Protein AF-A0A1E5UE56-F1 (afdb_monomer_lite)

Sequence (70 aa):
MVELTSTEKKIIALLKKGQQQAEIAEYFRNNERFNINSQSAVEKVIMGLKKKFGVKTIFQLGVAICKVEN

Structure (mmCIF, N/CA/C/O backbone):
data_AF-A0A1E5UE56-F1
#
_entry.id   AF-A0A1E5UE56-F1
#
loop_
_atom_site.group_PDB
_atom_site.id
_atom_site.type_symbol
_atom_site.label_atom_id
_atom_site.label_alt_id
_atom_site.label_comp_id
_atom_site.label_asym_id
_atom_site.label_entity_id
_atom_site.label_seq_id
_atom_site.pdbx_PDB_ins_code
_atom_site.Cartn_x
_atom_site.Cartn_y
_atom_site.Cartn_z
_atom_site.occupancy
_atom_site.B_iso_or_equiv
_atom_site.auth_seq_id
_atom_site.auth_comp_id
_atom_site.auth_asym_id
_atom_site.auth_atom_id
_atom_site.pdbx_PDB_model_num
ATOM 1 N N . MET A 1 1 ? -14.660 -12.839 -6.058 1.00 53.91 1 MET A N 1
ATOM 2 C CA . MET A 1 1 ? -13.259 -12.628 -5.630 1.00 53.91 1 MET A CA 1
ATOM 3 C C . MET A 1 1 ? -12.833 -11.259 -6.126 1.00 53.91 1 MET A C 1
ATOM 5 O O . MET A 1 1 ? -13.151 -10.936 -7.262 1.00 53.91 1 MET A O 1
ATOM 9 N N . VAL A 1 2 ? -12.211 -10.423 -5.292 1.00 69.31 2 VAL A N 1
ATOM 10 C CA . VAL A 1 2 ? -11.704 -9.119 -5.753 1.00 69.31 2 VAL A CA 1
ATOM 11 C C . VAL A 1 2 ? -10.450 -9.382 -6.579 1.00 69.31 2 VAL A C 1
ATOM 13 O O . VAL A 1 2 ? -9.435 -9.808 -6.032 1.00 69.31 2 VAL A O 1
ATOM 16 N N . GLU A 1 3 ? -10.511 -9.158 -7.890 1.00 77.62 3 GLU A N 1
ATOM 17 C CA . GLU A 1 3 ? -9.317 -9.240 -8.726 1.00 77.62 3 GLU A CA 1
ATOM 18 C C . GLU A 1 3 ? -8.406 -8.039 -8.458 1.00 77.62 3 GLU A C 1
ATOM 20 O O . GLU A 1 3 ? -8.786 -6.870 -8.609 1.00 77.62 3 GLU A O 1
ATOM 25 N N . LEU A 1 4 ? -7.192 -8.355 -8.011 1.00 81.88 4 LEU A N 1
ATOM 26 C CA . LEU A 1 4 ? -6.134 -7.393 -7.743 1.00 81.88 4 LEU A CA 1
ATOM 27 C C . LEU A 1 4 ? -5.056 -7.515 -8.812 1.00 81.88 4 LEU A C 1
ATOM 29 O O . LEU A 1 4 ? -4.521 -8.601 -9.057 1.00 81.88 4 LEU A O 1
ATOM 33 N N . THR A 1 5 ? -4.693 -6.379 -9.391 1.00 85.38 5 THR A N 1
ATOM 34 C CA . THR A 1 5 ? -3.551 -6.251 -10.294 1.00 85.38 5 THR A CA 1
ATOM 35 C C . THR A 1 5 ? -2.236 -6.527 -9.560 1.00 85.38 5 THR A C 1
ATOM 37 O O . THR A 1 5 ? -2.137 -6.414 -8.334 1.00 85.38 5 THR A O 1
ATOM 40 N N . SER A 1 6 ? -1.184 -6.848 -10.312 1.00 84.00 6 SER A N 1
ATOM 41 C CA . SER A 1 6 ? 0.171 -7.062 -9.782 1.00 84.00 6 SER A CA 1
ATOM 42 C C . SER A 1 6 ? 0.657 -5.876 -8.938 1.00 84.00 6 SER A C 1
ATOM 44 O O . SER A 1 6 ? 1.266 -6.061 -7.884 1.00 84.00 6 SER A O 1
ATOM 46 N N . THR A 1 7 ? 0.338 -4.656 -9.375 1.00 84.94 7 THR A N 1
ATOM 47 C CA . THR A 1 7 ? 0.678 -3.404 -8.689 1.00 84.94 7 THR A CA 1
ATOM 48 C C . THR A 1 7 ? -0.065 -3.259 -7.367 1.00 84.94 7 THR A C 1
ATOM 50 O O . THR A 1 7 ? 0.553 -2.968 -6.346 1.00 84.94 7 THR A O 1
ATOM 53 N N . GLU A 1 8 ? -1.375 -3.512 -7.358 1.00 86.19 8 GLU A N 1
ATOM 54 C CA . GLU A 1 8 ? -2.197 -3.474 -6.145 1.00 86.19 8 GLU A CA 1
ATOM 55 C C . GLU A 1 8 ? -1.691 -4.470 -5.099 1.00 86.19 8 GLU A C 1
ATOM 57 O O . GLU A 1 8 ? -1.457 -4.088 -3.953 1.00 86.19 8 GLU A O 1
ATOM 62 N N . LYS A 1 9 ? -1.432 -5.721 -5.504 1.00 86.00 9 LYS A N 1
ATOM 63 C CA . LYS A 1 9 ? -0.856 -6.751 -4.622 1.00 86.00 9 LYS A CA 1
ATOM 64 C C . LYS A 1 9 ? 0.484 -6.309 -4.040 1.00 86.00 9 LYS A C 1
ATOM 66 O O . LYS A 1 9 ? 0.751 -6.522 -2.858 1.00 86.00 9 LYS A O 1
ATOM 71 N N . LYS A 1 10 ? 1.326 -5.659 -4.848 1.00 87.88 10 LYS A N 1
ATOM 72 C CA . LYS A 1 10 ? 2.628 -5.173 -4.390 1.00 87.88 10 LYS A CA 1
ATOM 73 C C . LYS A 1 10 ? 2.495 -4.013 -3.404 1.00 87.88 10 LYS A C 1
ATOM 75 O O . LYS A 1 10 ? 3.127 -4.068 -2.356 1.00 87.88 10 LYS A O 1
ATOM 80 N N . ILE A 1 11 ? 1.643 -3.022 -3.682 1.00 87.88 11 ILE A N 1
ATOM 81 C CA . ILE A 1 11 ? 1.342 -1.917 -2.752 1.00 87.88 11 ILE A CA 1
ATOM 82 C C . ILE A 1 11 ? 0.873 -2.471 -1.408 1.00 87.88 11 ILE A C 1
ATOM 84 O O . ILE A 1 11 ? 1.386 -2.084 -0.365 1.00 87.88 11 ILE A O 1
ATOM 88 N N . ILE A 1 12 ? -0.053 -3.425 -1.435 1.00 86.75 12 ILE A N 1
ATOM 89 C CA . ILE A 1 12 ? -0.566 -4.098 -0.241 1.00 86.75 12 ILE A CA 1
ATOM 90 C C . ILE A 1 12 ? 0.556 -4.777 0.548 1.00 86.75 12 ILE A C 1
ATOM 92 O O . ILE A 1 12 ? 0.626 -4.625 1.765 1.00 86.75 12 ILE A O 1
ATOM 96 N N . ALA A 1 13 ? 1.444 -5.508 -0.129 1.00 86.50 13 ALA A N 1
ATOM 97 C CA . ALA A 1 13 ? 2.559 -6.190 0.520 1.00 86.50 13 ALA A CA 1
ATOM 98 C C . ALA A 1 13 ? 3.530 -5.205 1.193 1.00 86.50 13 ALA A C 1
ATOM 100 O O . ALA A 1 13 ? 4.032 -5.490 2.278 1.00 86.50 13 ALA A O 1
ATOM 101 N N . LEU A 1 14 ? 3.781 -4.047 0.577 1.00 87.56 14 LEU A N 1
ATOM 102 C CA . LEU A 1 14 ? 4.634 -3.000 1.149 1.00 87.56 14 LEU A CA 1
ATOM 103 C C . LEU A 1 14 ? 3.945 -2.304 2.337 1.00 87.56 14 LEU A C 1
ATOM 105 O O . LEU A 1 14 ? 4.570 -2.100 3.375 1.00 87.56 14 LEU A O 1
ATOM 109 N N . LEU A 1 15 ? 2.634 -2.053 2.247 1.00 85.31 15 LEU A N 1
ATOM 110 C CA . LEU A 1 15 ? 1.835 -1.534 3.364 1.00 85.31 15 LEU A CA 1
ATOM 111 C C . LEU A 1 15 ? 1.801 -2.508 4.552 1.00 85.31 15 LEU A C 1
ATOM 113 O O . LEU A 1 15 ? 1.929 -2.079 5.695 1.00 85.31 15 LEU A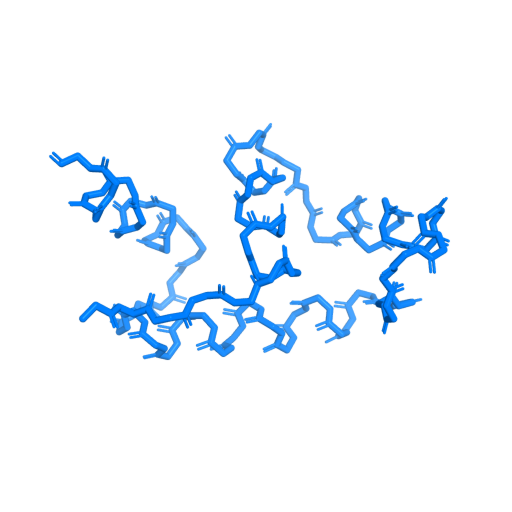 O 1
ATOM 117 N N . LYS A 1 16 ? 1.689 -3.822 4.304 1.00 83.00 16 LYS A N 1
ATOM 118 C CA . LYS A 1 16 ? 1.775 -4.866 5.346 1.00 83.00 16 LYS A CA 1
ATOM 119 C C . LYS A 1 16 ? 3.127 -4.868 6.069 1.00 83.00 16 LYS A C 1
ATOM 121 O O . LYS A 1 16 ? 3.181 -5.237 7.236 1.00 83.00 16 LYS A O 1
ATOM 126 N N . LYS A 1 17 ? 4.203 -4.445 5.398 1.00 84.88 17 LYS A N 1
ATOM 127 C CA . LYS A 1 17 ? 5.540 -4.284 5.994 1.00 84.88 17 LYS A CA 1
ATOM 128 C C . LYS A 1 17 ? 5.698 -2.991 6.803 1.00 84.88 17 LYS A C 1
ATOM 130 O O . LYS A 1 17 ? 6.767 -2.766 7.355 1.00 84.88 17 LYS A O 1
ATOM 135 N N . GLY A 1 18 ? 4.663 -2.150 6.869 1.00 84.31 18 GLY A N 1
ATOM 136 C CA . GLY A 1 18 ? 4.694 -0.874 7.583 1.00 84.31 18 GLY A CA 1
ATOM 137 C C . GLY A 1 18 ? 5.299 0.281 6.785 1.00 84.31 18 GLY A C 1
ATOM 138 O O . GLY A 1 18 ? 5.526 1.339 7.363 1.00 84.31 18 GLY A O 1
ATOM 139 N N . GLN A 1 19 ? 5.542 0.110 5.479 1.00 86.38 19 GLN A N 1
ATOM 140 C CA . GLN A 1 19 ? 6.098 1.188 4.662 1.00 86.38 19 GLN A CA 1
ATOM 141 C C . GLN A 1 19 ? 5.089 2.314 4.442 1.00 86.38 19 GLN A C 1
ATOM 143 O O . GLN A 1 19 ? 3.899 2.086 4.195 1.00 86.38 19 GLN A O 1
ATOM 148 N N . GLN A 1 20 ? 5.589 3.543 4.487 1.00 87.06 20 GLN A N 1
ATOM 149 C CA . GLN A 1 20 ? 4.819 4.743 4.202 1.00 87.06 20 GLN A CA 1
ATOM 150 C C . GLN A 1 20 ? 4.636 4.939 2.695 1.00 87.06 20 GLN A C 1
ATOM 152 O O . GLN A 1 20 ? 5.400 4.443 1.871 1.00 87.06 20 GLN A O 1
ATOM 157 N N . GLN A 1 21 ? 3.622 5.712 2.306 1.00 85.81 21 GLN A N 1
ATOM 158 C CA . GLN A 1 21 ? 3.290 5.932 0.892 1.00 85.81 21 GLN A CA 1
ATOM 159 C C . GLN A 1 21 ? 4.437 6.564 0.092 1.00 85.81 21 GLN A C 1
ATOM 161 O O . GLN A 1 21 ? 4.599 6.242 -1.084 1.00 85.81 21 GLN A O 1
ATOM 166 N N . ALA A 1 22 ? 5.239 7.423 0.729 1.00 85.94 22 ALA A N 1
ATOM 167 C CA . ALA A 1 22 ? 6.431 8.015 0.130 1.00 85.94 22 ALA A CA 1
ATOM 168 C C . ALA A 1 22 ? 7.493 6.949 -0.195 1.00 85.94 22 ALA A C 1
ATOM 170 O O . ALA A 1 22 ? 7.967 6.886 -1.326 1.00 85.94 22 ALA A O 1
ATOM 171 N N . GLU A 1 23 ? 7.780 6.046 0.748 1.00 87.19 23 GLU A N 1
ATOM 172 C CA . GLU A 1 23 ? 8.723 4.933 0.556 1.00 87.19 23 GLU A CA 1
ATOM 173 C C . GLU A 1 23 ? 8.225 3.954 -0.514 1.00 87.19 23 GLU A C 1
ATOM 175 O O . GLU A 1 23 ? 8.995 3.444 -1.324 1.00 87.19 23 GLU A O 1
ATOM 180 N N . ILE A 1 24 ? 6.912 3.716 -0.559 1.00 87.75 24 ILE A N 1
ATOM 181 C CA . ILE A 1 24 ? 6.279 2.892 -1.592 1.00 87.75 24 ILE A CA 1
ATOM 182 C C . ILE A 1 24 ? 6.447 3.542 -2.971 1.00 87.75 24 ILE A C 1
ATOM 184 O O . ILE A 1 24 ? 6.764 2.857 -3.942 1.00 87.75 24 ILE A O 1
ATOM 188 N N . ALA A 1 25 ? 6.249 4.857 -3.073 1.00 86.50 25 ALA A N 1
ATOM 189 C CA . ALA A 1 25 ? 6.430 5.586 -4.323 1.00 86.50 25 ALA A C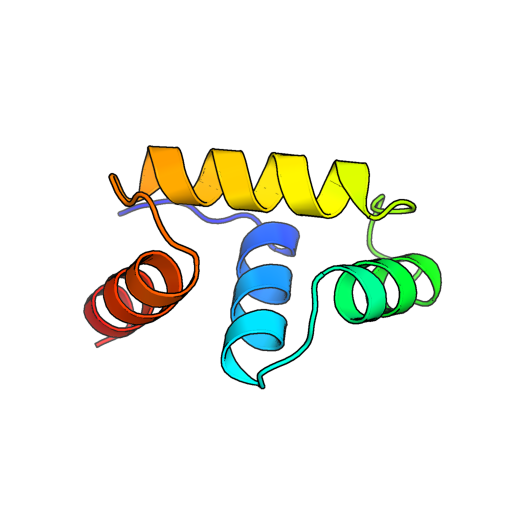A 1
ATOM 190 C C . ALA A 1 25 ? 7.888 5.555 -4.800 1.00 86.50 25 ALA A C 1
ATOM 192 O O . ALA A 1 25 ? 8.136 5.371 -5.990 1.00 86.50 25 ALA A O 1
ATOM 193 N N . GLU A 1 26 ? 8.841 5.683 -3.879 1.00 87.19 26 GLU A N 1
ATOM 194 C CA . GLU A 1 26 ? 10.268 5.549 -4.168 1.00 87.19 26 GLU A CA 1
ATOM 195 C C . GLU A 1 26 ? 10.625 4.126 -4.616 1.00 87.19 26 GLU A C 1
ATOM 197 O O . GLU A 1 26 ? 11.299 3.948 -5.632 1.00 87.19 26 GLU A O 1
ATOM 202 N N . TYR A 1 27 ? 10.084 3.104 -3.944 1.00 86.69 27 TYR A N 1
ATOM 203 C CA . TYR A 1 27 ? 10.247 1.710 -4.351 1.00 86.69 27 TYR A CA 1
ATOM 204 C C . TYR A 1 27 ? 9.783 1.489 -5.793 1.00 86.69 27 TYR A C 1
ATOM 206 O O . TYR A 1 27 ? 10.498 0.868 -6.577 1.00 86.69 27 TYR A O 1
ATOM 214 N N . PHE A 1 28 ? 8.609 2.000 -6.169 1.00 85.12 28 PHE A N 1
ATOM 215 C CA . PHE A 1 28 ? 8.114 1.847 -7.537 1.00 85.12 28 PHE A CA 1
ATOM 216 C C . PHE A 1 28 ? 8.910 2.650 -8.560 1.00 85.12 28 PHE A C 1
ATOM 218 O O . PHE A 1 28 ? 9.174 2.129 -9.637 1.00 85.12 28 PHE A O 1
ATOM 225 N N . ARG A 1 29 ? 9.365 3.858 -8.216 1.00 82.31 29 ARG A N 1
ATOM 226 C CA . ARG A 1 29 ? 10.230 4.657 -9.093 1.00 82.31 29 ARG A CA 1
ATOM 227 C C . ARG A 1 29 ? 11.546 3.939 -9.407 1.00 82.31 29 ARG A C 1
ATOM 229 O O . ARG A 1 29 ? 12.012 4.004 -10.537 1.00 82.31 29 ARG A O 1
ATOM 236 N N . ASN A 1 30 ? 12.101 3.223 -8.431 1.00 81.69 30 ASN A N 1
ATOM 237 C CA . ASN A 1 30 ? 13.336 2.452 -8.587 1.00 81.69 30 ASN A CA 1
ATOM 238 C C . ASN A 1 30 ? 13.122 1.080 -9.256 1.00 81.69 30 ASN A C 1
ATOM 240 O O . ASN A 1 30 ? 14.089 0.374 -9.531 1.00 81.69 30 ASN A O 1
ATOM 244 N N . ASN A 1 31 ? 11.873 0.674 -9.510 1.00 77.38 31 ASN A N 1
ATOM 245 C CA . ASN A 1 31 ? 11.540 -0.590 -10.163 1.00 77.38 31 ASN A CA 1
ATOM 246 C C . ASN A 1 31 ? 10.858 -0.327 -11.515 1.00 77.38 31 ASN A C 1
ATOM 248 O O . ASN A 1 31 ? 9.642 -0.157 -11.573 1.00 77.38 31 ASN A O 1
ATOM 252 N N . GLU A 1 32 ? 11.614 -0.421 -12.617 1.00 61.78 32 GLU A N 1
ATOM 253 C CA . GLU A 1 32 ? 11.147 -0.182 -14.004 1.00 61.78 32 GLU A CA 1
ATOM 254 C C . GLU A 1 32 ? 9.926 -1.019 -14.435 1.00 61.78 32 GLU A C 1
ATOM 256 O O . GLU A 1 32 ? 9.266 -0.718 -15.426 1.00 61.78 32 GLU A O 1
ATOM 261 N N . ARG A 1 33 ? 9.583 -2.073 -13.684 1.00 69.25 33 ARG A N 1
ATOM 262 C CA . ARG A 1 33 ? 8.411 -2.920 -13.949 1.00 69.25 33 ARG A CA 1
ATOM 263 C C . ARG A 1 33 ? 7.069 -2.256 -13.636 1.00 69.25 33 ARG A C 1
ATOM 265 O O . ARG A 1 33 ? 6.036 -2.821 -13.989 1.00 69.25 33 ARG A O 1
ATOM 272 N N . PHE A 1 34 ? 7.051 -1.112 -12.957 1.00 71.00 34 PHE A N 1
ATOM 273 C CA . PHE A 1 34 ? 5.814 -0.468 -12.527 1.00 71.00 34 PHE A CA 1
ATOM 274 C C . PHE A 1 34 ? 5.743 0.983 -12.992 1.00 71.00 34 PHE A C 1
ATOM 276 O O . PHE A 1 34 ? 6.651 1.772 -12.769 1.00 71.00 34 PHE A O 1
ATOM 283 N N . ASN A 1 35 ? 4.602 1.368 -13.563 1.00 69.81 35 ASN A N 1
ATOM 284 C CA . ASN A 1 35 ? 4.369 2.726 -14.055 1.00 69.81 35 ASN A CA 1
ATOM 285 C C . ASN A 1 35 ? 3.895 3.689 -12.940 1.00 69.81 35 ASN A C 1
ATOM 287 O O . ASN A 1 35 ? 2.992 4.499 -13.144 1.00 69.81 35 ASN A O 1
ATOM 291 N N . ILE A 1 36 ? 4.433 3.543 -11.722 1.00 77.75 36 ILE A N 1
ATOM 292 C CA . ILE A 1 36 ? 4.139 4.417 -10.578 1.00 77.75 36 ILE A CA 1
ATOM 293 C C . ILE A 1 36 ? 5.398 5.211 -10.258 1.00 77.75 36 ILE A C 1
ATOM 295 O O . ILE A 1 36 ? 6.386 4.686 -9.762 1.00 77.75 36 ILE A O 1
ATOM 299 N N . ASN A 1 37 ? 5.330 6.505 -10.526 1.00 76.56 37 ASN A N 1
ATOM 300 C CA . ASN A 1 37 ? 6.453 7.436 -10.455 1.00 76.56 37 ASN A CA 1
ATOM 301 C C . ASN A 1 37 ? 6.232 8.568 -9.436 1.00 76.56 37 ASN A C 1
ATOM 303 O O . ASN A 1 37 ? 7.093 9.439 -9.283 1.00 76.56 37 ASN A O 1
ATOM 307 N N . SER A 1 38 ? 5.100 8.571 -8.726 1.00 81.56 38 SER A N 1
ATOM 308 C CA . SER A 1 38 ? 4.735 9.616 -7.764 1.00 81.56 38 SER A CA 1
ATOM 309 C C . SER A 1 38 ? 3.930 9.081 -6.580 1.00 81.56 38 SER A C 1
ATOM 311 O O . SER A 1 38 ? 3.193 8.099 -6.696 1.00 81.56 38 SER A O 1
ATOM 313 N N . GLN A 1 39 ? 4.024 9.779 -5.444 1.00 86.19 39 GLN A N 1
ATOM 314 C CA . GLN A 1 39 ? 3.218 9.495 -4.255 1.00 86.19 39 GLN A CA 1
ATOM 315 C C . GLN A 1 39 ? 1.717 9.616 -4.547 1.00 86.19 39 GLN A C 1
ATOM 317 O O . GLN A 1 39 ? 0.942 8.743 -4.16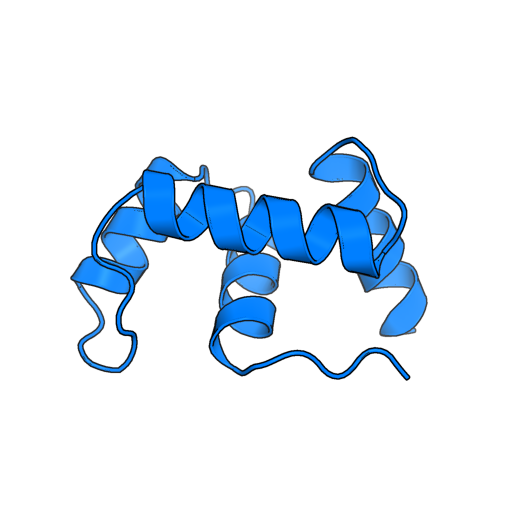5 1.00 86.19 39 GLN A O 1
ATOM 322 N N . SER A 1 40 ? 1.304 10.622 -5.320 1.00 87.38 40 SER A N 1
ATOM 323 C CA . SER A 1 40 ? -0.100 10.799 -5.709 1.00 87.38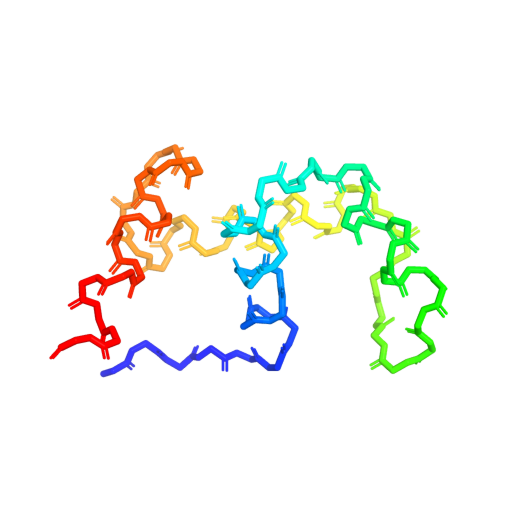 40 SER A CA 1
ATOM 324 C C . SER A 1 40 ? -0.645 9.627 -6.537 1.00 87.38 40 SER A C 1
ATOM 326 O O . SER A 1 40 ? -1.830 9.305 -6.452 1.00 87.38 40 SER A O 1
ATOM 328 N N . ALA A 1 41 ? 0.195 8.958 -7.336 1.00 86.44 41 ALA A N 1
ATOM 329 C CA . ALA A 1 41 ? -0.207 7.743 -8.044 1.00 86.44 41 ALA A CA 1
ATOM 330 C C . ALA A 1 41 ? -0.440 6.574 -7.070 1.00 86.44 41 ALA A C 1
ATOM 332 O O . ALA A 1 41 ? -1.452 5.881 -7.188 1.00 86.44 41 ALA A O 1
ATOM 333 N N . VAL A 1 42 ? 0.427 6.403 -6.065 1.00 87.88 42 VAL A N 1
ATOM 334 C CA . VAL A 1 42 ? 0.233 5.419 -4.983 1.00 87.88 42 VAL A CA 1
ATOM 335 C C . VAL A 1 42 ? -1.062 5.700 -4.215 1.00 87.88 42 VAL A C 1
ATOM 337 O O . VAL A 1 42 ? -1.868 4.793 -4.012 1.00 87.88 42 VAL A O 1
ATOM 340 N N . GLU A 1 43 ? -1.312 6.958 -3.850 1.00 89.25 43 GLU A N 1
ATOM 341 C CA . GLU A 1 43 ? -2.533 7.391 -3.159 1.00 89.25 43 GLU A CA 1
ATOM 342 C C . GLU A 1 43 ? -3.802 7.061 -3.947 1.00 89.25 43 GLU A C 1
ATOM 344 O O . GLU A 1 43 ? -4.762 6.535 -3.379 1.00 89.25 43 GLU A O 1
ATOM 349 N N . LYS A 1 44 ? -3.806 7.305 -5.265 1.00 90.25 44 LYS A N 1
ATOM 350 C CA . LYS A 1 44 ? -4.934 6.948 -6.140 1.00 90.25 44 LYS A CA 1
ATOM 351 C C . LYS A 1 44 ? -5.209 5.447 -6.125 1.00 90.25 44 LYS A C 1
ATOM 353 O O . LYS A 1 44 ? -6.372 5.052 -6.029 1.00 90.25 44 LYS A O 1
ATOM 358 N N . VAL A 1 45 ? -4.166 4.615 -6.168 1.00 89.25 45 VAL A N 1
ATOM 359 C CA . VAL A 1 45 ? -4.330 3.156 -6.097 1.00 89.25 45 VAL A CA 1
ATOM 360 C C . VAL A 1 45 ? -4.852 2.733 -4.724 1.00 89.25 45 VAL A C 1
ATOM 362 O O . VAL A 1 45 ? -5.811 1.969 -4.650 1.00 89.25 45 VAL A O 1
ATOM 365 N N . ILE A 1 46 ? -4.306 3.279 -3.633 1.00 88.56 46 ILE A N 1
ATOM 366 C CA . ILE A 1 46 ? -4.794 3.015 -2.269 1.00 88.56 46 ILE A CA 1
ATOM 367 C C . ILE A 1 46 ? -6.261 3.430 -2.123 1.00 88.56 46 ILE A C 1
ATOM 369 O O . ILE A 1 46 ? -7.049 2.711 -1.515 1.00 88.56 46 ILE A O 1
ATOM 373 N N . MET A 1 47 ? -6.659 4.568 -2.688 1.00 90.62 47 MET A N 1
ATOM 374 C CA . MET A 1 47 ? -8.048 5.019 -2.680 1.00 90.62 47 MET A CA 1
ATOM 375 C C . MET A 1 47 ? -8.961 4.077 -3.481 1.00 90.62 47 MET A C 1
ATOM 377 O O . MET A 1 47 ? -10.068 3.775 -3.032 1.00 90.62 47 MET A O 1
ATOM 381 N N . GLY A 1 48 ? -8.500 3.578 -4.630 1.00 90.38 48 GLY A N 1
ATOM 382 C CA . GLY A 1 48 ? -9.201 2.548 -5.399 1.00 90.38 48 GLY A CA 1
ATOM 383 C C . GLY A 1 48 ? -9.379 1.256 -4.599 1.00 90.38 48 GLY A C 1
ATOM 384 O O . GLY A 1 48 ? -10.489 0.734 -4.508 1.00 90.38 48 GLY A O 1
ATOM 385 N N . LEU A 1 49 ? -8.316 0.796 -3.935 1.00 88.88 49 LEU A N 1
ATOM 386 C CA . LEU A 1 49 ? -8.343 -0.360 -3.039 1.00 88.88 49 LEU A CA 1
ATOM 387 C C . LEU A 1 49 ? -9.334 -0.162 -1.889 1.00 88.88 49 LEU A C 1
ATOM 389 O O . LEU A 1 49 ? -10.186 -1.012 -1.652 1.00 88.88 49 LEU A O 1
ATOM 393 N N . LYS A 1 50 ? -9.299 0.992 -1.221 1.00 89.75 50 LYS A N 1
ATOM 394 C CA . LYS A 1 50 ? -10.254 1.333 -0.160 1.00 89.75 50 LYS A CA 1
ATOM 395 C C . LYS A 1 50 ? -11.705 1.200 -0.621 1.00 89.75 50 LYS A C 1
ATOM 397 O O . LYS A 1 50 ? -12.506 0.588 0.077 1.00 89.75 50 LYS A O 1
ATOM 402 N N . LYS A 1 51 ? -12.027 1.710 -1.815 1.00 90.25 51 LYS A N 1
ATOM 403 C CA . LYS A 1 51 ? -13.366 1.578 -2.408 1.00 90.25 51 LYS A CA 1
ATOM 404 C C . LYS A 1 51 ? -13.717 0.122 -2.722 1.00 90.25 51 LYS A C 1
ATOM 406 O O . LYS A 1 51 ? -14.802 -0.309 -2.352 1.00 90.25 51 LYS A O 1
ATOM 411 N N . LYS A 1 52 ? -12.801 -0.640 -3.335 1.00 88.38 52 LYS A N 1
ATOM 412 C CA . LYS A 1 52 ? -12.998 -2.070 -3.652 1.00 88.38 52 LYS A CA 1
ATOM 413 C C . LYS A 1 52 ? -13.298 -2.913 -2.407 1.00 88.38 52 LYS A C 1
ATOM 415 O O . LYS A 1 52 ? -14.132 -3.807 -2.470 1.00 88.38 52 LYS A O 1
ATOM 420 N N . PHE A 1 53 ? -12.633 -2.620 -1.290 1.00 86.75 53 PHE A N 1
ATOM 421 C CA . PHE A 1 53 ? -12.806 -3.338 -0.022 1.00 86.75 53 PHE A CA 1
ATOM 422 C C . PHE A 1 53 ? -13.849 -2.705 0.917 1.00 86.75 53 PHE A C 1
ATOM 424 O O . PHE A 1 53 ? -14.106 -3.252 1.985 1.00 86.75 53 PHE A O 1
ATOM 431 N N . GLY A 1 54 ? -14.449 -1.564 0.559 1.00 88.25 54 GLY A N 1
ATOM 432 C CA . GLY A 1 54 ? -15.444 -0.878 1.394 1.00 88.25 54 GLY A CA 1
ATOM 433 C C . GLY A 1 54 ? -14.886 -0.289 2.698 1.00 88.25 54 GLY A C 1
ATOM 434 O O . GLY A 1 54 ? -15.603 -0.184 3.691 1.00 88.25 54 GLY A O 1
ATOM 435 N N . VAL A 1 55 ? -13.609 0.094 2.721 1.00 90.50 55 VAL A N 1
ATOM 436 C CA . VAL A 1 55 ? -12.896 0.555 3.924 1.00 90.50 55 VAL A CA 1
ATOM 437 C C . VAL A 1 55 ? -12.500 2.028 3.835 1.00 90.50 55 VAL A C 1
ATOM 439 O O . VAL A 1 55 ? -12.309 2.575 2.751 1.00 90.50 55 VAL A O 1
ATOM 442 N N . LYS A 1 56 ? -12.337 2.690 4.986 1.00 87.06 56 LYS A N 1
ATOM 443 C CA . LYS A 1 56 ? -11.990 4.124 5.054 1.00 87.06 56 LYS A CA 1
ATOM 444 C C . LYS A 1 56 ? -10.504 4.348 5.337 1.00 87.06 56 LYS A C 1
ATOM 446 O O . LYS A 1 56 ? -9.888 5.276 4.799 1.00 87.06 56 LYS A O 1
ATOM 451 N N . THR A 1 57 ? -9.896 3.481 6.145 1.00 87.19 57 THR A N 1
ATOM 452 C CA . THR A 1 57 ? -8.497 3.621 6.575 1.00 87.19 57 THR A CA 1
ATOM 453 C C . THR A 1 57 ? -7.583 2.581 5.929 1.00 87.19 57 THR A C 1
ATOM 455 O O . THR A 1 57 ? -8.022 1.527 5.476 1.00 87.19 57 THR A O 1
ATOM 458 N N . ILE A 1 58 ? -6.284 2.889 5.866 1.00 82.06 58 ILE A N 1
ATOM 459 C CA . ILE A 1 58 ? -5.254 1.958 5.368 1.00 82.06 58 ILE A CA 1
ATOM 460 C C . ILE A 1 58 ? -5.127 0.749 6.299 1.00 82.06 58 ILE A C 1
ATOM 462 O O . ILE A 1 58 ? -4.941 -0.371 5.838 1.00 82.06 58 ILE A O 1
ATOM 466 N N . PHE A 1 59 ? -5.307 0.963 7.602 1.00 82.69 59 PHE A N 1
ATOM 467 C CA . PHE A 1 59 ? -5.345 -0.118 8.578 1.00 82.69 59 PHE A CA 1
ATOM 468 C C . PHE A 1 59 ? -6.494 -1.096 8.294 1.00 82.69 59 PHE A C 1
ATOM 470 O O . PHE A 1 59 ? -6.273 -2.299 8.182 1.00 82.69 59 PHE A O 1
ATOM 477 N N . GLN A 1 60 ? -7.710 -0.578 8.085 1.00 84.50 60 GLN A N 1
ATOM 478 C CA . GLN A 1 60 ? -8.862 -1.401 7.709 1.00 84.50 60 GLN A CA 1
ATOM 479 C C . GLN A 1 60 ? -8.631 -2.137 6.387 1.00 84.50 60 GLN A C 1
ATOM 481 O O . GLN A 1 60 ? -9.033 -3.289 6.268 1.00 84.50 60 GLN A O 1
ATOM 486 N N . LEU A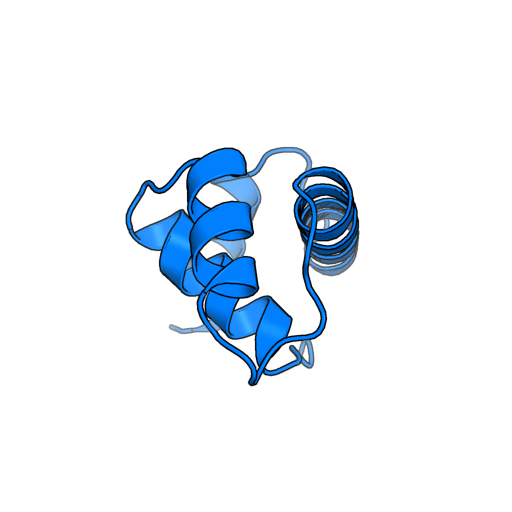 1 61 ? -7.955 -1.504 5.421 1.00 86.62 61 LEU A N 1
ATOM 487 C CA . LEU A 1 61 ? -7.560 -2.154 4.173 1.00 86.62 61 LEU A CA 1
ATOM 488 C C . LEU A 1 61 ? -6.644 -3.356 4.432 1.00 86.62 61 LEU A C 1
ATOM 490 O O . LEU A 1 61 ? -6.933 -4.446 3.946 1.00 86.62 61 LEU A O 1
ATOM 494 N N . GLY A 1 62 ? -5.598 -3.191 5.247 1.00 84.06 62 GLY A N 1
ATOM 495 C CA . GLY A 1 62 ? -4.700 -4.285 5.628 1.00 84.06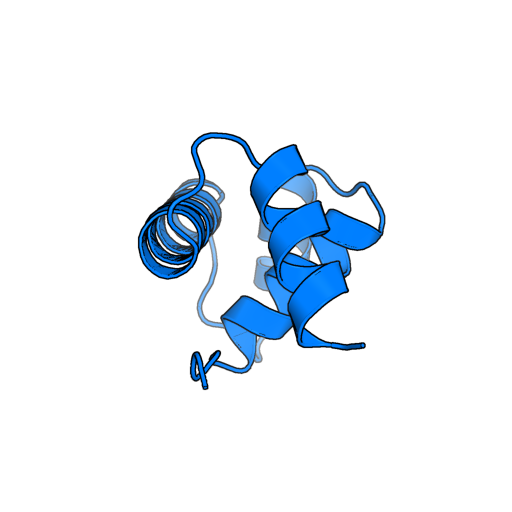 62 GLY A CA 1
ATOM 496 C C . GLY A 1 62 ? -5.432 -5.448 6.307 1.00 84.06 62 GLY A C 1
ATOM 497 O O . GLY A 1 62 ? -5.210 -6.604 5.948 1.00 84.06 62 GLY A O 1
ATOM 498 N N . VAL A 1 63 ? -6.357 -5.149 7.226 1.00 84.12 63 VAL A N 1
ATOM 499 C CA . VAL A 1 63 ? -7.191 -6.156 7.907 1.00 84.12 63 VAL A CA 1
ATOM 500 C C . VAL A 1 63 ? -8.133 -6.864 6.930 1.00 84.12 63 VAL A C 1
ATOM 502 O O . VAL A 1 63 ? -8.234 -8.089 6.965 1.00 84.12 63 VAL A O 1
ATOM 505 N N . ALA A 1 64 ? -8.812 -6.119 6.054 1.00 84.75 64 ALA A N 1
ATOM 506 C CA . ALA A 1 64 ? -9.744 -6.677 5.075 1.00 84.75 64 ALA A CA 1
ATOM 507 C C . ALA A 1 64 ? -9.041 -7.639 4.113 1.00 84.75 64 ALA A C 1
ATOM 509 O O . ALA A 1 64 ? -9.565 -8.709 3.830 1.00 84.75 64 ALA A O 1
ATOM 510 N N . ILE A 1 65 ? -7.830 -7.298 3.671 1.00 80.50 65 ILE A N 1
ATOM 511 C CA . ILE A 1 65 ? -7.036 -8.170 2.803 1.00 80.50 65 ILE A CA 1
ATOM 512 C C . ILE A 1 65 ? -6.572 -9.420 3.551 1.00 80.50 65 ILE A C 1
ATOM 514 O O . ILE A 1 65 ? -6.670 -10.517 3.014 1.00 80.50 65 ILE A O 1
ATOM 518 N N . CYS A 1 66 ? -6.122 -9.276 4.801 1.00 79.06 66 CYS A N 1
ATOM 519 C CA . CYS A 1 66 ? -5.705 -10.419 5.615 1.00 79.06 66 CYS A CA 1
ATOM 520 C C . CYS A 1 66 ? -6.839 -11.441 5.810 1.00 79.06 66 CYS A C 1
ATOM 522 O O . CYS A 1 66 ? -6.585 -12.636 5.853 1.00 79.06 66 CYS A O 1
ATOM 524 N N . LYS A 1 67 ? -8.094 -10.978 5.876 1.00 77.38 67 LYS A N 1
ATOM 525 C CA . LYS A 1 67 ? -9.286 -11.837 5.953 1.00 77.38 67 LYS A CA 1
ATOM 526 C C . LYS A 1 67 ? -9.667 -12.520 4.637 1.00 77.38 67 LYS A C 1
ATOM 528 O O . LYS A 1 67 ? -10.466 -13.440 4.674 1.00 77.38 67 LYS A O 1
ATOM 533 N N . VAL A 1 68 ? -9.189 -12.023 3.495 1.00 72.00 68 VAL A N 1
ATOM 534 C CA . VAL A 1 68 ? -9.486 -12.585 2.163 1.00 72.00 68 VAL A CA 1
ATOM 535 C C . VAL A 1 68 ? -8.419 -13.593 1.727 1.00 72.00 68 VAL A C 1
ATOM 537 O O . VAL A 1 68 ? -8.704 -14.459 0.909 1.00 72.00 68 VAL A O 1
ATOM 540 N N . GLU A 1 69 ? -7.194 -13.477 2.245 1.00 63.41 69 GLU A N 1
ATOM 541 C CA . GLU A 1 69 ? -6.094 -14.417 1.975 1.00 63.41 69 GLU A CA 1
ATOM 542 C C . GLU A 1 69 ? -6.126 -15.684 2.853 1.00 63.41 69 GLU A C 1
ATOM 544 O O . GLU A 1 69 ? -5.368 -16.611 2.573 1.00 63.41 69 GLU A O 1
ATOM 549 N N . ASN A 1 70 ? -6.973 -15.718 3.887 1.00 51.22 70 ASN A N 1
ATOM 550 C CA . ASN A 1 70 ? -7.145 -16.823 4.841 1.00 51.22 70 ASN A CA 1
ATOM 551 C C . ASN A 1 70 ? -8.483 -17.529 4.604 1.00 51.22 70 ASN A C 1
ATOM 553 O O . ASN A 1 70 ? -8.531 -18.765 4.770 1.00 51.22 70 ASN A O 1
#

Foldseek 3Di:
DDDDDPLLVLLLVCVVVVDDLQVSLVVQCVPPVDPRNDSVSSVVSCVVLCVSQVHDDSVVSNVSVVVVVD

pLDDT: mean 82.77, std 8.12, range [51.22, 90.62]

InterPro domains:
  IPR016032 Signal transduction response regulator, C-terminal effector [SSF46894] (2-63)
  IPR036388 Winged helix-like DNA-binding domain superfamily [G3DSA:1.10.10.10] (2-69)

Organism: NCBI:txid237258

Secondary structure (DSSP, 8-state):
-----HHHHHHHHHHHTT--HHHHHHHHHT-TTS---SHHHHHHHHHHHHHHHT-SSHHHHHHHHHHH--

Radius of gyration: 11.47 Å; chains: 1; bounding box: 29×28×23 Å